Protein AF-A0A925WHB6-F1 (afdb_monomer)

Mean predicted aligned error: 7.59 Å

Secondary structure (DSSP, 8-state):
-PPPPP------TT-SS-HHHHHHHHHHHHHHHH-HHHHHHHHHHHHHHHHHH-

Sequence (54 aa):
MPAHNIVFLFDVDNTLLDNDRVTADLKRHLEREVGPERAQHYWALFEQLRTELG

pLDDT: mean 87.89, std 11.8, range [58.88, 98.31]

Foldseek 3Di:
DDDDDDDDDDDCPPPPDPVVVVVVVVLVVCCVPVNNVVSVVVVVVVVVVVVVPD

Structure (mmCIF, N/CA/C/O backbone):
data_AF-A0A925WHB6-F1
#
_entry.id   AF-A0A925WHB6-F1
#
loop_
_atom_site.group_PDB
_atom_site.id
_atom_site.type_symbol
_atom_site.label_atom_id
_atom_site.label_alt_id
_atom_site.label_comp_id
_atom_site.label_asym_id
_atom_site.label_entity_id
_atom_site.label_seq_id
_atom_site.pdbx_PDB_ins_code
_atom_site.Cartn_x
_atom_site.Cartn_y
_atom_site.Cartn_z
_atom_site.occupancy
_atom_site.B_iso_or_equiv
_atom_site.auth_seq_id
_atom_site.auth_comp_id
_atom_site.auth_asym_id
_atom_site.auth_atom_id
_atom_site.pdbx_PDB_model_num
ATOM 1 N N . MET A 1 1 ? 38.543 3.249 -31.966 1.00 58.88 1 MET A N 1
ATOM 2 C CA . MET A 1 1 ? 37.779 3.369 -30.707 1.00 58.88 1 MET A CA 1
ATOM 3 C C . MET A 1 1 ? 37.003 2.078 -30.526 1.00 58.88 1 MET A C 1
ATOM 5 O O . MET A 1 1 ? 36.283 1.742 -31.461 1.00 58.88 1 MET A O 1
ATOM 9 N N . PRO A 1 2 ? 37.177 1.303 -29.443 1.00 61.06 2 PRO A N 1
ATOM 10 C CA . PRO A 1 2 ? 36.373 0.103 -29.264 1.00 61.06 2 PRO A CA 1
ATOM 11 C C . PRO A 1 2 ? 34.921 0.528 -29.005 1.00 61.06 2 PRO A C 1
ATOM 13 O O . PRO A 1 2 ? 34.654 1.387 -28.159 1.00 61.06 2 PRO A O 1
ATOM 16 N N . ALA A 1 3 ? 33.998 -0.018 -29.795 1.00 70.62 3 ALA A N 1
ATOM 17 C CA . ALA A 1 3 ? 32.570 0.170 -29.595 1.00 70.62 3 ALA A CA 1
ATOM 18 C C . ALA A 1 3 ? 32.190 -0.478 -28.257 1.00 70.62 3 ALA A C 1
ATOM 20 O O . ALA A 1 3 ? 32.452 -1.659 -28.045 1.00 70.62 3 ALA A O 1
ATOM 21 N N . HIS A 1 4 ? 31.644 0.306 -27.331 1.00 77.44 4 HIS A N 1
ATOM 22 C CA . HIS A 1 4 ? 31.168 -0.225 -26.060 1.00 77.44 4 HIS A CA 1
ATOM 23 C C . HIS A 1 4 ? 29.829 -0.927 -26.300 1.00 77.44 4 HIS A C 1
ATOM 25 O O . HIS A 1 4 ? 28.927 -0.342 -26.901 1.00 77.44 4 HIS A O 1
ATOM 31 N N . ASN A 1 5 ? 29.698 -2.173 -25.841 1.00 82.31 5 ASN A N 1
ATOM 32 C CA . ASN A 1 5 ? 28.430 -2.893 -25.901 1.00 82.31 5 ASN A CA 1
ATOM 33 C C . ASN A 1 5 ? 27.451 -2.268 -24.904 1.00 82.31 5 ASN A C 1
ATOM 35 O O . ASN A 1 5 ? 27.710 -2.246 -23.702 1.00 82.31 5 ASN A O 1
ATOM 39 N N . ILE A 1 6 ? 26.331 -1.760 -25.412 1.00 85.00 6 ILE A N 1
ATOM 40 C CA . ILE A 1 6 ? 25.240 -1.235 -24.593 1.00 85.00 6 ILE A CA 1
ATOM 41 C C . ILE A 1 6 ? 24.428 -2.423 -24.071 1.00 85.00 6 ILE A C 1
ATOM 43 O O . ILE A 1 6 ? 23.983 -3.261 -24.855 1.00 85.00 6 ILE A O 1
ATOM 47 N N . VAL A 1 7 ? 24.236 -2.489 -22.754 1.00 86.12 7 VAL A N 1
ATOM 48 C CA . VAL A 1 7 ? 23.408 -3.500 -22.085 1.00 86.12 7 VAL A CA 1
ATOM 49 C C . VAL A 1 7 ? 22.161 -2.819 -21.531 1.00 86.12 7 VAL A C 1
ATOM 51 O O . VAL A 1 7 ? 22.265 -1.799 -20.854 1.00 86.12 7 VAL A O 1
ATOM 54 N N . PHE A 1 8 ? 20.994 -3.399 -21.809 1.00 82.31 8 PHE A N 1
ATOM 55 C CA . PHE A 1 8 ? 19.716 -2.987 -21.235 1.00 82.31 8 PHE A CA 1
ATOM 56 C C . PHE A 1 8 ? 19.284 -4.021 -20.196 1.00 82.31 8 PHE A C 1
ATOM 58 O O . PHE A 1 8 ? 19.234 -5.214 -20.494 1.00 82.31 8 PHE A O 1
ATOM 65 N N . LEU A 1 9 ? 18.977 -3.558 -18.988 1.00 79.75 9 LEU A N 1
ATOM 66 C CA . LEU A 1 9 ? 18.396 -4.361 -17.917 1.00 79.75 9 LEU A CA 1
ATOM 67 C C . LEU A 1 9 ? 16.956 -3.896 -17.727 1.00 79.75 9 LEU A C 1
ATOM 69 O O . LEU A 1 9 ? 16.713 -2.704 -17.545 1.00 79.75 9 LEU A O 1
ATOM 73 N N . PHE A 1 10 ? 16.020 -4.835 -17.815 1.00 75.94 10 PHE A N 1
ATOM 74 C CA . PHE A 1 10 ? 14.626 -4.588 -17.480 1.00 75.94 10 PHE A CA 1
ATOM 75 C C . PHE A 1 10 ? 14.422 -4.936 -16.018 1.00 75.94 10 PHE A C 1
ATOM 77 O O . PHE A 1 10 ? 14.687 -6.066 -15.608 1.00 75.94 10 PHE A O 1
ATOM 84 N N . ASP A 1 11 ? 13.953 -3.956 -15.261 1.00 75.50 11 ASP A N 1
ATOM 85 C CA . ASP A 1 11 ? 13.372 -4.217 -13.961 1.00 75.50 11 ASP A CA 1
ATOM 86 C C . AS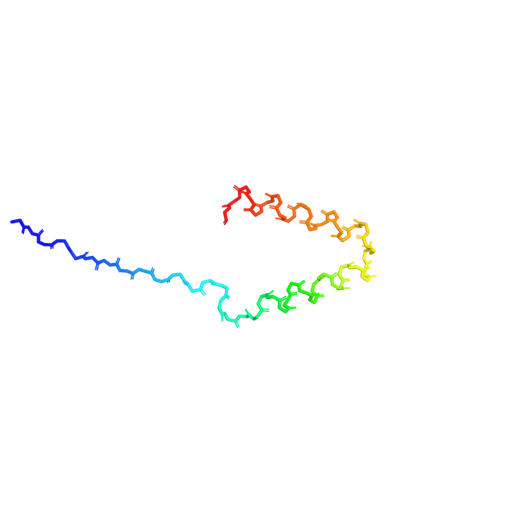P A 1 11 ? 11.999 -4.877 -14.160 1.00 75.50 11 ASP A C 1
ATOM 88 O O . ASP A 1 11 ? 11.201 -4.437 -14.993 1.00 75.50 11 ASP A O 1
ATOM 92 N N . VAL A 1 12 ? 11.771 -5.991 -13.467 1.00 70.75 12 VAL A N 1
ATOM 93 C CA . VAL A 1 12 ? 10.538 -6.796 -13.567 1.00 70.75 12 VAL A CA 1
ATOM 94 C C . VAL A 1 12 ? 9.744 -6.702 -12.260 1.00 70.75 12 VAL A C 1
ATOM 96 O O . VAL A 1 12 ? 8.765 -7.430 -12.065 1.00 70.75 12 VAL A O 1
ATOM 99 N N . ASP A 1 13 ? 10.126 -5.800 -11.353 1.00 71.44 13 ASP A N 1
ATOM 100 C CA . ASP A 1 13 ? 9.404 -5.618 -10.104 1.00 71.44 13 ASP A CA 1
ATOM 101 C C . ASP A 1 13 ? 7.959 -5.176 -10.389 1.00 71.44 13 ASP A C 1
ATOM 103 O O . ASP A 1 13 ? 7.646 -4.519 -11.383 1.00 71.44 13 ASP A O 1
ATOM 107 N N . ASN A 1 14 ? 7.036 -5.585 -9.516 1.00 60.09 14 ASN A N 1
ATOM 108 C CA . ASN A 1 14 ? 5.612 -5.230 -9.573 1.00 60.09 14 ASN A CA 1
ATOM 109 C C . ASN A 1 14 ? 4.786 -5.787 -10.749 1.00 60.09 14 ASN A C 1
ATOM 111 O O . ASN A 1 14 ? 3.682 -5.301 -10.986 1.00 60.09 14 ASN A O 1
ATOM 115 N N . THR A 1 15 ? 5.259 -6.822 -11.452 1.00 61.50 15 THR A N 1
ATOM 116 C CA . THR A 1 15 ? 4.553 -7.372 -12.634 1.00 61.50 15 THR A CA 1
ATOM 117 C C . THR A 1 15 ? 3.891 -8.740 -12.435 1.00 61.50 15 THR A C 1
ATOM 119 O O . THR A 1 15 ? 3.038 -9.126 -13.232 1.00 61.50 15 THR A O 1
ATOM 122 N N . LEU A 1 16 ? 4.239 -9.485 -11.378 1.00 72.69 16 LEU A N 1
ATOM 123 C CA . LEU A 1 16 ? 3.681 -10.826 -11.122 1.00 72.69 16 LEU A CA 1
ATOM 124 C C . LEU A 1 16 ? 2.327 -10.800 -10.406 1.00 72.69 16 LEU A C 1
ATOM 126 O O . LEU A 1 16 ? 1.591 -11.787 -10.432 1.00 72.69 16 LEU A O 1
ATOM 130 N N . LEU A 1 17 ? 2.009 -9.685 -9.752 1.00 76.38 17 LEU A N 1
ATOM 131 C CA . LEU A 1 17 ? 0.821 -9.517 -8.935 1.00 76.38 17 LEU A CA 1
ATOM 132 C C . LEU A 1 17 ? 0.120 -8.221 -9.333 1.00 76.38 17 LEU A C 1
ATOM 134 O O . LEU A 1 17 ? 0.770 -7.198 -9.539 1.00 76.38 17 LEU A O 1
ATOM 138 N N . ASP A 1 18 ? -1.209 -8.263 -9.401 1.00 86.50 18 ASP A N 1
ATOM 139 C CA . ASP A 1 18 ? -2.036 -7.063 -9.518 1.00 86.50 18 ASP A CA 1
ATOM 140 C C . ASP A 1 18 ? -1.925 -6.256 -8.213 1.00 86.50 18 ASP A C 1
ATOM 142 O O . ASP A 1 18 ? -2.671 -6.457 -7.248 1.00 86.50 18 ASP A O 1
ATOM 146 N N . ASN A 1 19 ? -0.909 -5.395 -8.161 1.00 84.69 19 ASN A N 1
ATOM 147 C CA . ASN A 1 19 ? -0.571 -4.602 -6.986 1.00 84.69 19 ASN A CA 1
ATOM 148 C C . ASN A 1 19 ? -1.669 -3.607 -6.614 1.00 84.69 19 ASN A C 1
ATOM 150 O O . ASN A 1 19 ? -1.866 -3.344 -5.424 1.00 84.69 19 ASN A O 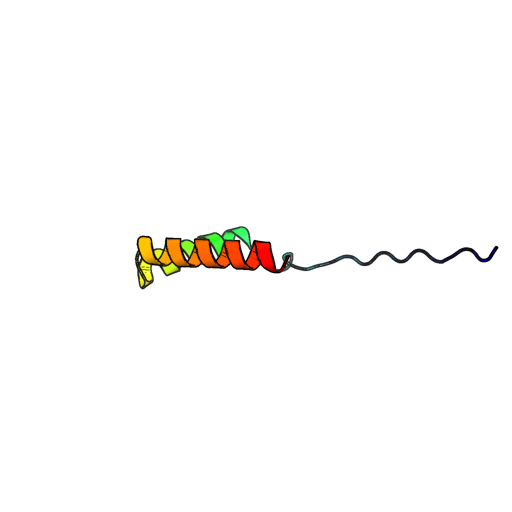1
ATOM 154 N N . ASP A 1 20 ? -2.413 -3.094 -7.594 1.00 88.69 20 ASP A N 1
ATOM 155 C CA . ASP A 1 20 ? -3.542 -2.201 -7.341 1.00 88.69 20 ASP A CA 1
ATOM 156 C C . ASP A 1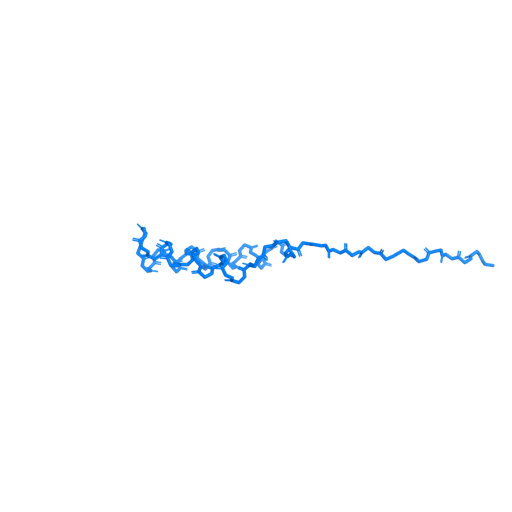 20 ? -4.636 -2.949 -6.579 1.00 88.69 20 ASP A C 1
ATOM 158 O O . ASP A 1 20 ? -5.124 -2.478 -5.543 1.00 88.69 20 ASP A O 1
ATOM 162 N N . ARG A 1 21 ? -4.964 -4.166 -7.028 1.00 91.88 21 ARG A N 1
ATOM 163 C CA . ARG A 1 21 ? -5.934 -5.020 -6.341 1.00 91.88 21 ARG A CA 1
ATOM 164 C C . ARG A 1 21 ? -5.468 -5.419 -4.945 1.00 91.88 21 ARG A C 1
ATOM 166 O O . ARG A 1 21 ? -6.259 -5.361 -4.005 1.00 91.88 21 ARG A O 1
ATOM 173 N N . VAL A 1 22 ? -4.199 -5.780 -4.777 1.00 91.44 22 VAL A N 1
ATOM 174 C CA . VAL A 1 22 ? -3.652 -6.155 -3.461 1.00 91.44 22 VAL A CA 1
ATOM 175 C C . VAL A 1 22 ? -3.654 -4.976 -2.499 1.00 91.44 22 VAL A C 1
ATOM 177 O O . VAL A 1 22 ? -4.066 -5.124 -1.350 1.00 91.44 22 VAL A O 1
ATOM 180 N N . THR A 1 23 ? -3.284 -3.790 -2.973 1.00 92.19 23 THR A N 1
ATOM 181 C CA . THR A 1 23 ? -3.323 -2.557 -2.179 1.00 92.19 23 THR A CA 1
ATOM 182 C C . THR A 1 23 ? -4.751 -2.224 -1.755 1.00 92.19 23 THR A C 1
ATOM 184 O O . THR A 1 23 ? -4.992 -1.886 -0.594 1.00 92.19 23 THR A O 1
ATOM 187 N N . ALA A 1 24 ? -5.721 -2.350 -2.665 1.00 94.62 24 ALA A N 1
ATOM 188 C CA . ALA A 1 24 ? -7.129 -2.111 -2.358 1.00 94.62 24 ALA A CA 1
ATOM 189 C C . ALA A 1 24 ? -7.681 -3.115 -1.332 1.00 94.62 24 ALA A C 1
ATOM 191 O O . ALA A 1 24 ? -8.444 -2.734 -0.439 1.00 94.62 24 ALA A O 1
ATOM 192 N N . ASP A 1 25 ? -7.305 -4.387 -1.443 1.00 96.25 25 ASP A N 1
ATOM 193 C CA . ASP A 1 25 ? -7.719 -5.432 -0.506 1.00 96.25 25 ASP A CA 1
ATOM 194 C C . ASP A 1 25 ? -7.077 -5.222 0.872 1.00 96.25 25 ASP A C 1
ATOM 196 O O . ASP A 1 25 ? -7.774 -5.288 1.889 1.00 96.25 25 ASP A O 1
ATOM 200 N N . LEU A 1 26 ? -5.791 -4.862 0.911 1.00 95.81 26 LEU A N 1
ATOM 201 C CA . LEU A 1 26 ? -5.069 -4.545 2.142 1.00 95.81 26 LEU A CA 1
ATOM 202 C C . LEU A 1 26 ? -5.656 -3.318 2.852 1.00 95.81 26 LEU A C 1
ATOM 204 O O . LEU A 1 26 ? -5.839 -3.353 4.067 1.00 95.81 26 LEU A O 1
ATOM 208 N N . LYS A 1 27 ? -6.024 -2.263 2.110 1.00 95.81 27 LYS A N 1
ATOM 209 C CA . LYS A 1 27 ? -6.729 -1.088 2.659 1.00 95.81 27 LYS A CA 1
ATOM 210 C C . LYS A 1 27 ? -8.001 -1.494 3.394 1.00 95.81 27 LYS A C 1
ATOM 212 O O . LYS A 1 27 ? -8.151 -1.180 4.572 1.00 95.81 27 LYS A O 1
ATOM 217 N N . ARG A 1 28 ? -8.872 -2.262 2.730 1.00 97.69 28 ARG A N 1
ATOM 218 C CA . ARG A 1 28 ? -10.135 -2.720 3.332 1.00 97.69 28 ARG A CA 1
ATOM 219 C C . ARG A 1 28 ? -9.914 -3.646 4.521 1.00 97.69 28 ARG A C 1
ATOM 221 O O . ARG A 1 28 ? -10.714 -3.626 5.451 1.00 97.69 28 ARG A O 1
ATOM 228 N N . HIS A 1 29 ? -8.881 -4.483 4.483 1.00 97.88 29 HIS A N 1
ATOM 229 C CA . HIS A 1 29 ? -8.545 -5.350 5.607 1.00 97.88 29 HIS A CA 1
ATOM 230 C C . HIS A 1 29 ? -8.108 -4.526 6.824 1.00 97.88 29 HIS A C 1
ATOM 232 O O . HIS A 1 29 ? -8.679 -4.684 7.898 1.00 97.88 29 HIS A O 1
ATOM 238 N N . LEU A 1 30 ? -7.182 -3.581 6.647 1.00 97.88 30 LEU A N 1
ATOM 239 C CA . LEU A 1 30 ? -6.711 -2.715 7.730 1.00 97.88 30 LEU A CA 1
ATOM 240 C C . LEU A 1 30 ? -7.842 -1.868 8.326 1.00 97.88 30 LEU A C 1
ATOM 242 O O . LEU A 1 30 ? -7.965 -1.786 9.545 1.00 97.88 30 LEU A O 1
ATOM 246 N N . GLU A 1 31 ? -8.713 -1.299 7.494 1.00 97.88 31 GLU A N 1
ATOM 247 C CA . GLU A 1 31 ? -9.885 -0.559 7.977 1.00 97.88 31 GLU A CA 1
ATOM 248 C C . GLU A 1 31 ? -10.797 -1.415 8.869 1.00 97.88 31 GLU A C 1
ATOM 250 O O . GLU A 1 31 ? -11.340 -0.903 9.848 1.00 97.88 31 GLU A O 1
ATOM 255 N N . ARG A 1 32 ? -10.953 -2.713 8.568 1.00 98.19 32 ARG A N 1
ATOM 256 C CA . ARG A 1 32 ? -11.765 -3.641 9.373 1.00 98.19 32 ARG A CA 1
ATOM 257 C C . ARG A 1 32 ? -11.088 -4.035 10.681 1.00 98.19 32 ARG A C 1
ATOM 259 O O . ARG A 1 32 ? -11.756 -4.064 11.708 1.00 98.19 32 ARG A O 1
ATOM 266 N N . GLU A 1 33 ? -9.795 -4.338 10.640 1.00 98.31 33 GLU A N 1
ATOM 267 C CA . GLU A 1 33 ? -9.079 -4.897 11.794 1.00 98.31 33 GLU A CA 1
ATOM 268 C C . GLU A 1 33 ? -8.647 -3.830 12.802 1.00 98.31 33 GLU A C 1
ATOM 270 O O . GLU A 1 33 ? -8.709 -4.045 14.012 1.00 98.31 33 GLU A O 1
ATOM 275 N N . VAL A 1 34 ? -8.195 -2.671 12.316 1.00 96.50 34 VAL A N 1
ATOM 276 C CA . VAL A 1 34 ? -7.633 -1.616 13.175 1.00 96.50 34 VAL A CA 1
ATOM 277 C C . VAL A 1 34 ? -8.440 -0.322 13.157 1.00 96.50 34 VAL A C 1
ATOM 279 O O . VAL A 1 34 ? -8.126 0.602 13.909 1.00 96.50 34 VAL A O 1
ATOM 282 N N . GLY A 1 35 ? -9.505 -0.263 12.359 1.00 97.81 35 GLY A N 1
ATOM 283 C CA . GLY A 1 35 ? -10.330 0.925 12.197 1.00 97.81 35 GLY A CA 1
ATOM 284 C C 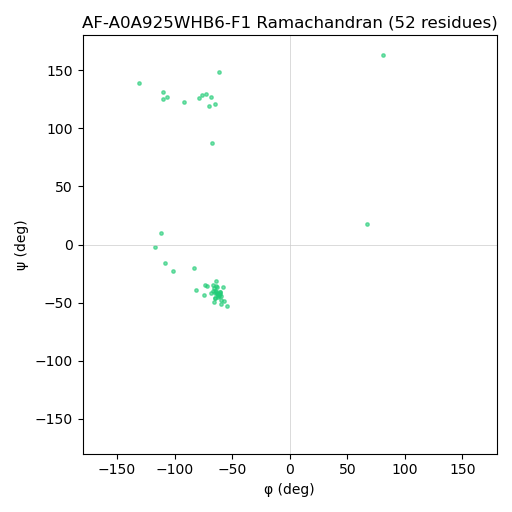. GLY A 1 35 ? -9.729 1.943 11.218 1.00 97.81 35 GLY A C 1
ATOM 285 O O . GLY A 1 35 ? -8.532 1.912 10.914 1.00 97.81 35 GLY A O 1
ATOM 286 N N . PRO A 1 36 ? -10.553 2.885 10.730 1.00 96.31 36 PRO A N 1
ATOM 287 C CA . PRO A 1 36 ? -10.178 3.799 9.652 1.00 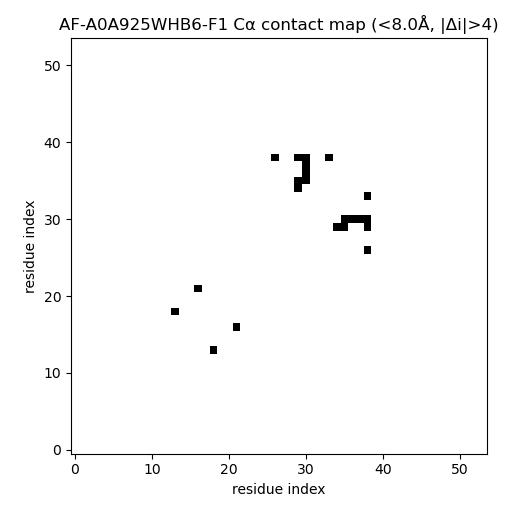96.31 36 PRO A CA 1
ATOM 288 C C . PRO A 1 36 ? -9.043 4.759 10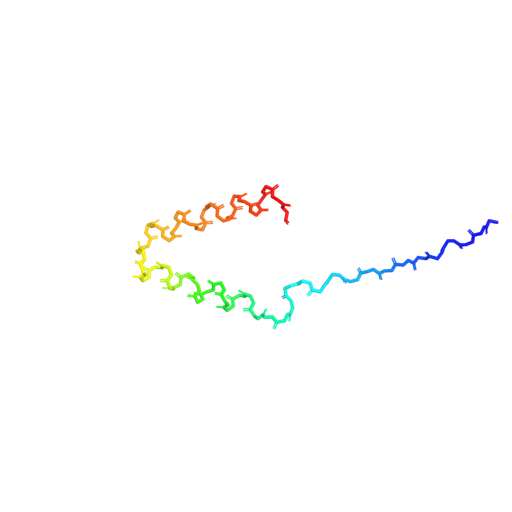.033 1.00 96.31 36 PRO A C 1
ATOM 290 O O . PRO A 1 36 ? -8.137 4.979 9.237 1.00 96.31 36 PRO A O 1
ATOM 293 N N . GLU A 1 37 ? -9.038 5.287 11.260 1.00 97.50 37 GLU A N 1
ATOM 294 C CA . GLU A 1 37 ? -8.021 6.247 11.716 1.00 97.50 37 GLU A CA 1
ATOM 295 C C . GLU A 1 37 ? -6.618 5.617 11.762 1.00 97.50 37 GLU A C 1
ATOM 297 O O . GLU A 1 37 ? -5.647 6.168 11.243 1.00 97.50 37 GLU A O 1
ATOM 302 N N . ARG A 1 38 ? -6.505 4.405 12.321 1.00 97.44 38 ARG A N 1
ATOM 303 C CA . ARG A 1 38 ? -5.222 3.691 12.398 1.00 97.44 38 ARG A CA 1
ATOM 304 C C . ARG A 1 38 ? -4.773 3.179 11.034 1.00 97.44 38 ARG A C 1
ATOM 306 O O . ARG A 1 38 ? -3.579 3.213 10.747 1.00 97.44 38 ARG A O 1
ATOM 313 N N . ALA A 1 39 ? -5.708 2.749 10.186 1.00 97.75 39 ALA A N 1
ATOM 314 C CA . ALA A 1 39 ? -5.407 2.390 8.805 1.00 97.75 39 ALA A CA 1
ATOM 315 C C . ALA A 1 39 ? -4.854 3.597 8.028 1.00 97.75 39 ALA A C 1
ATOM 317 O O . ALA A 1 39 ? -3.852 3.469 7.328 1.00 97.75 39 ALA A O 1
ATOM 318 N N . GLN A 1 40 ? -5.435 4.786 8.202 1.00 97.50 40 GLN A N 1
ATOM 319 C CA . GLN A 1 40 ? -4.923 6.015 7.597 1.00 97.50 40 GLN A CA 1
ATOM 320 C C . GLN A 1 40 ? -3.503 6.347 8.080 1.00 97.50 40 GLN A C 1
ATOM 322 O O . GLN A 1 40 ? -2.645 6.666 7.258 1.00 97.50 40 GLN A O 1
ATOM 327 N N . HIS A 1 41 ? -3.227 6.227 9.384 1.00 97.81 41 HIS A N 1
ATOM 328 C CA . HIS A 1 41 ? -1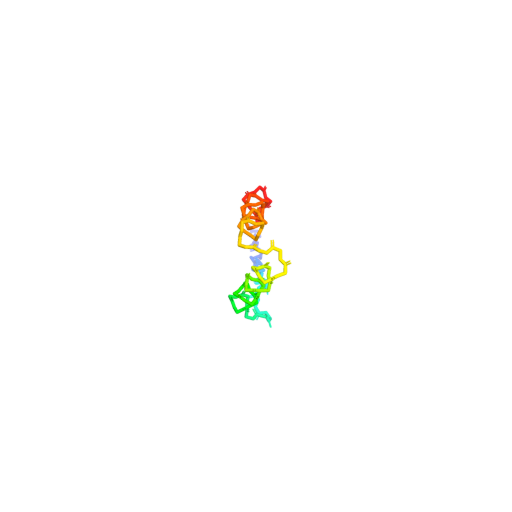.873 6.422 9.920 1.00 97.81 41 HIS A CA 1
ATOM 329 C C . HIS A 1 41 ? -0.863 5.429 9.335 1.00 97.81 41 HIS A C 1
ATOM 331 O O . HIS A 1 41 ? 0.248 5.826 8.990 1.00 97.81 41 HIS A O 1
ATOM 337 N N . TYR A 1 42 ? -1.248 4.160 9.173 1.00 97.38 42 TYR A N 1
ATOM 338 C CA . TYR A 1 42 ? -0.404 3.165 8.513 1.00 97.38 42 TYR A CA 1
ATOM 339 C C . TYR A 1 42 ? -0.025 3.600 7.090 1.00 97.38 42 TYR A C 1
ATOM 341 O O . TYR A 1 42 ? 1.153 3.597 6.744 1.00 97.38 42 TYR A O 1
ATOM 349 N N . TRP A 1 43 ? -1.001 4.026 6.282 1.00 96.50 43 TRP A N 1
ATOM 350 C CA . TRP A 1 43 ? -0.738 4.451 4.903 1.00 96.50 43 TRP A CA 1
ATOM 351 C C . TRP A 1 43 ? 0.096 5.727 4.816 1.00 96.50 43 TRP A C 1
ATOM 353 O O . TRP A 1 43 ? 0.931 5.834 3.923 1.00 96.50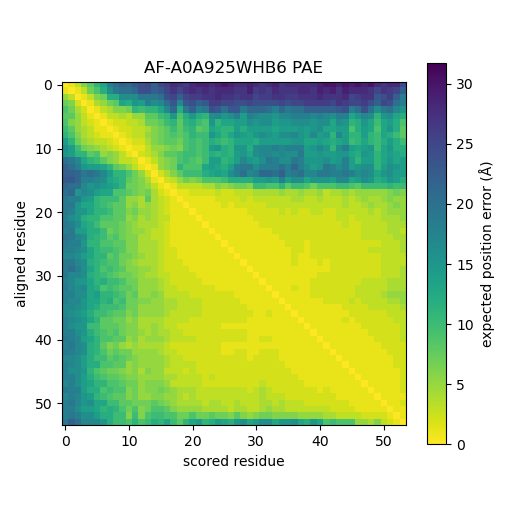 43 TRP A O 1
ATOM 363 N N . ALA A 1 44 ? -0.079 6.662 5.752 1.00 97.19 44 ALA A N 1
ATOM 364 C CA . ALA A 1 44 ? 0.761 7.853 5.826 1.00 97.19 44 ALA A CA 1
ATOM 365 C C . ALA A 1 44 ? 2.235 7.493 6.082 1.00 97.19 44 ALA A C 1
ATOM 367 O O . ALA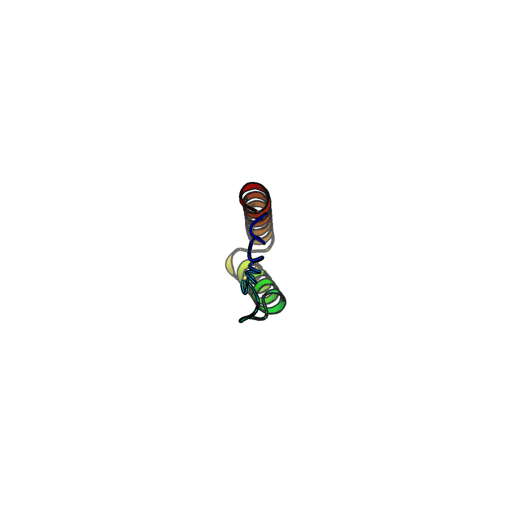 A 1 44 ? 3.119 8.001 5.395 1.00 97.19 44 ALA A O 1
ATOM 368 N N . LEU A 1 45 ? 2.498 6.576 7.019 1.00 97.06 45 LEU A N 1
ATOM 369 C CA . LEU A 1 45 ? 3.854 6.089 7.300 1.00 97.06 45 LEU A CA 1
ATOM 370 C C . LEU A 1 45 ? 4.434 5.293 6.129 1.00 97.06 45 LEU A C 1
ATOM 372 O O . LEU A 1 45 ? 5.610 5.439 5.808 1.00 97.06 45 LEU A O 1
ATOM 376 N N . PHE A 1 46 ? 3.615 4.464 5.481 1.00 94.62 46 PHE A N 1
ATOM 377 C CA . PHE A 1 46 ? 4.023 3.712 4.298 1.00 94.62 46 PHE A CA 1
ATOM 378 C C . PHE A 1 46 ? 4.470 4.644 3.163 1.00 94.62 46 PHE A C 1
ATOM 380 O O . PHE A 1 46 ? 5.541 4.444 2.595 1.00 94.62 46 PHE A O 1
ATOM 387 N N . GLU A 1 47 ? 3.686 5.684 2.867 1.00 95.12 47 GLU A N 1
ATOM 388 C CA . GLU A 1 47 ? 4.012 6.659 1.820 1.00 95.12 47 GLU A CA 1
ATOM 389 C C . GLU A 1 47 ? 5.261 7.478 2.165 1.00 95.12 47 GLU A C 1
ATOM 391 O O . GLU A 1 47 ? 6.097 7.746 1.299 1.00 95.12 47 GLU A O 1
ATOM 396 N N . GLN A 1 48 ? 5.427 7.823 3.445 1.00 97.19 48 GLN A N 1
ATOM 397 C CA . GLN A 1 48 ? 6.641 8.469 3.929 1.00 97.19 48 GLN A CA 1
ATOM 398 C C . GLN A 1 48 ? 7.871 7.584 3.672 1.00 97.19 48 GLN A C 1
ATOM 400 O O . GLN A 1 48 ? 8.824 8.043 3.047 1.00 97.19 48 GLN A O 1
ATOM 405 N N . LEU A 1 49 ? 7.835 6.310 4.080 1.00 96.88 49 LEU A N 1
ATOM 406 C CA . LEU A 1 49 ? 8.946 5.377 3.852 1.00 96.88 49 LEU A CA 1
ATOM 407 C C . LEU A 1 49 ? 9.236 5.176 2.363 1.00 96.88 49 LEU A C 1
ATOM 409 O O . LEU A 1 49 ? 10.398 5.130 1.967 1.00 96.88 49 LEU A O 1
ATOM 413 N N . ARG A 1 50 ? 8.193 5.072 1.534 1.00 91.38 50 ARG A N 1
ATOM 414 C CA . ARG A 1 50 ? 8.344 4.955 0.080 1.00 91.38 50 ARG A CA 1
ATOM 415 C C . ARG A 1 50 ? 9.072 6.166 -0.498 1.00 91.38 50 ARG A C 1
ATOM 417 O O . ARG A 1 50 ? 9.999 6.012 -1.281 1.00 91.38 50 ARG A O 1
ATOM 424 N N . THR A 1 51 ? 8.694 7.362 -0.057 1.00 94.19 51 THR A N 1
ATOM 425 C CA . THR A 1 51 ? 9.348 8.609 -0.474 1.00 94.19 51 THR A CA 1
ATOM 426 C C . THR A 1 51 ? 10.815 8.667 -0.036 1.00 94.19 51 THR A C 1
ATOM 428 O O . THR A 1 51 ? 11.652 9.183 -0.772 1.00 94.19 51 THR A O 1
ATOM 431 N N . GLU A 1 52 ? 11.142 8.147 1.150 1.00 95.69 52 GLU A N 1
ATOM 432 C CA . GLU A 1 52 ? 12.510 8.148 1.688 1.00 95.69 52 GLU A CA 1
ATOM 433 C C . GLU A 1 52 ? 13.438 7.137 0.996 1.00 95.69 52 GLU A C 1
ATOM 435 O O . GLU A 1 52 ? 14.634 7.404 0.862 1.00 95.69 52 GLU A O 1
ATOM 440 N N . LEU A 1 53 ? 12.910 5.981 0.584 1.00 91.88 53 LEU A N 1
ATOM 441 C CA . LEU A 1 53 ? 13.715 4.852 0.106 1.00 91.88 53 LEU A CA 1
ATOM 442 C C . LEU A 1 53 ? 13.758 4.708 -1.423 1.00 91.88 53 LEU A C 1
ATOM 444 O O . LEU A 1 53 ? 14.734 4.148 -1.925 1.00 91.88 53 LEU A O 1
ATOM 448 N N . GLY A 1 54 ? 12.767 5.252 -2.140 1.00 69.00 54 GLY A N 1
ATOM 449 C CA . GLY A 1 54 ? 12.620 5.111 -3.594 1.00 69.00 54 GLY A CA 1
ATOM 450 C C . GLY A 1 54 ? 11.756 3.920 -3.977 1.00 69.00 54 GLY A C 1
ATOM 451 O O . GLY A 1 54 ? 12.287 2.790 -3.969 1.00 69.00 54 GLY A O 1
#

Solvent-accessible surface area (backbone atoms only — not comparable to full-atom values): 3484 Å² total; per-residue (Å²): 128,85,83,77,84,84,82,87,83,82,84,70,80,81,69,93,53,68,57,68,58,50,52,54,52,50,51,57,49,36,33,70,77,63,32,60,70,53,33,50,52,50,52,54,52,50,53,51,51,46,70,76,71,109

Radius of gyration: 18.67 Å; Cα contacts (8 Å, |Δi|>4): 11; chains: 1; bounding box: 50×19×44 Å